Protein AF-A0A933ZYM9-F1 (afdb_monomer_lite)

Foldseek 3Di:
DDDDDDDDDDDDDDDDDDDDPPPPPPPDPDDDDPVRVVVVVVVVCCVVVHDVVVVVVVVVVVVVCCVPVPDVVVVVVVVVVVVVCCVPVNPVVVVVVVVVVVVVCCVVPNDVVVVVVVVVVVVVVVVVVVVVVVVVPPPPDPPDPDDDD

Secondary structure (DSSP, 8-state):
---------PPP--------S----SS-SS---HHHHHHHHHHHHHHHHHHHHHHHHHHHHHHHHHHHHHHHHHHHHHHHHHHHHHHHHHHHHHHHHHHHHHHHHHHHHHHHHHHHHHHHHHHHHHHHHHHHHHHHHS-----------

Sequence (149 aa):
MTRRGETADEPPLGGRGGGNMAEKDKTNKGSMTVAEAGRKGGETVRDERGREFYEEIGKKGGETVKAERGREFYEEIGRKGGETVKAERGASFYEEIGKKGGEAVKAERGAPFYEEIGKKGGQKVRELIEEGKRAARTPVAPKGEGEGE

Structure (mmCIF, N/CA/C/O backbone):
data_AF-A0A933ZYM9-F1
#
_entry.id   AF-A0A933ZYM9-F1
#
loop_
_atom_site.group_PDB
_atom_site.id
_atom_site.type_symbol
_atom_site.label_atom_id
_atom_site.label_alt_id
_atom_site.label_comp_id
_atom_site.label_asym_id
_atom_site.label_entity_id
_atom_site.label_seq_id
_atom_site.pdbx_PDB_ins_code
_atom_site.Cartn_x
_atom_site.Cartn_y
_atom_site.Cartn_z
_atom_site.occupancy
_atom_site.B_iso_or_equiv
_atom_site.auth_seq_id
_atom_site.auth_comp_id
_atom_site.auth_asym_id
_atom_site.auth_atom_id
_atom_site.pdbx_PDB_model_num
ATOM 1 N N . MET A 1 1 ? 15.908 69.845 41.742 1.00 39.25 1 MET A N 1
ATOM 2 C CA . MET A 1 1 ? 14.580 70.486 41.856 1.00 39.25 1 MET A CA 1
ATOM 3 C C . MET A 1 1 ? 13.500 69.444 41.633 1.00 39.25 1 MET A C 1
ATOM 5 O O . MET A 1 1 ? 13.705 68.496 40.893 1.00 39.25 1 MET A O 1
ATOM 9 N N . THR A 1 2 ? 12.418 69.607 42.374 1.00 43.91 2 THR A N 1
ATOM 10 C CA . THR A 1 2 ? 11.345 68.670 42.713 1.00 43.91 2 THR A CA 1
ATOM 11 C C . THR A 1 2 ? 10.379 68.322 41.573 1.00 43.91 2 THR A C 1
ATOM 13 O O . THR A 1 2 ? 10.057 69.168 40.745 1.00 43.91 2 THR A O 1
ATOM 16 N N . ARG A 1 3 ? 9.826 67.101 41.625 1.00 45.19 3 ARG A N 1
ATOM 17 C CA . ARG A 1 3 ? 8.402 66.757 41.396 1.00 45.19 3 ARG A CA 1
ATOM 18 C C . ARG A 1 3 ? 8.173 65.383 42.061 1.00 45.19 3 ARG A C 1
ATOM 20 O O . ARG A 1 3 ? 8.796 64.428 41.627 1.00 45.19 3 ARG A O 1
ATOM 27 N N . ARG A 1 4 ? 7.606 65.264 43.271 1.00 46.19 4 ARG A N 1
ATOM 28 C CA . ARG A 1 4 ? 6.271 65.625 43.816 1.00 46.19 4 ARG A CA 1
ATOM 29 C C . ARG A 1 4 ? 5.201 64.593 43.409 1.00 46.19 4 ARG A C 1
ATOM 31 O O . ARG A 1 4 ? 4.979 64.419 42.218 1.00 46.19 4 ARG A O 1
ATOM 38 N N . GLY A 1 5 ? 4.547 64.001 44.413 1.00 49.03 5 GLY A N 1
ATOM 39 C CA . GLY A 1 5 ? 3.307 63.214 44.321 1.00 49.03 5 GLY A CA 1
ATOM 40 C C . GLY A 1 5 ? 3.439 61.892 45.088 1.00 49.03 5 GLY A C 1
ATOM 41 O O . GLY A 1 5 ? 4.052 60.972 44.569 1.00 49.03 5 GLY A O 1
ATOM 42 N N . GLU A 1 6 ? 3.202 61.847 46.401 1.00 50.75 6 GLU A N 1
ATOM 43 C CA . GLU A 1 6 ? 1.895 61.774 47.096 1.00 50.75 6 GLU A CA 1
ATOM 44 C C . GLU A 1 6 ? 1.436 60.323 47.327 1.00 50.75 6 GLU A C 1
ATOM 46 O O . GLU A 1 6 ? 1.148 59.627 46.365 1.00 50.75 6 GLU A O 1
ATOM 51 N N . THR A 1 7 ? 1.397 59.965 48.625 1.00 49.03 7 THR A N 1
ATOM 52 C CA . THR A 1 7 ? 0.475 59.052 49.349 1.00 49.03 7 THR A CA 1
ATOM 53 C C . THR A 1 7 ? 0.376 57.582 48.870 1.00 49.03 7 THR A C 1
ATOM 55 O O . THR A 1 7 ? 0.450 57.278 47.696 1.00 49.03 7 THR A O 1
ATOM 58 N N . ALA A 1 8 ? 0.259 56.558 49.717 1.00 51.88 8 ALA A N 1
ATOM 59 C CA . ALA A 1 8 ? -0.385 56.465 51.015 1.00 51.88 8 ALA A CA 1
ATOM 60 C C . ALA A 1 8 ? 0.248 55.367 51.893 1.00 51.88 8 ALA A C 1
ATOM 62 O O . ALA A 1 8 ? 0.863 54.417 51.415 1.00 51.88 8 ALA A O 1
ATOM 63 N N . ASP A 1 9 ? 0.054 55.553 53.193 1.00 46.22 9 ASP A N 1
ATOM 64 C CA . ASP A 1 9 ? 0.286 54.625 54.292 1.00 46.22 9 ASP A CA 1
ATOM 65 C C . ASP A 1 9 ? -0.680 53.425 54.159 1.00 46.22 9 ASP A C 1
ATOM 67 O O . ASP A 1 9 ? -1.881 53.570 54.388 1.00 46.22 9 ASP A O 1
ATOM 71 N N . GLU A 1 10 ? -0.189 52.258 53.730 1.00 53.22 10 GLU A N 1
ATOM 72 C CA . GLU A 1 10 ? -0.935 50.992 53.800 1.00 53.22 10 GLU A CA 1
ATOM 73 C C . GLU A 1 10 ? -0.405 50.150 54.977 1.00 53.22 10 GLU A C 1
ATOM 75 O O . GLU A 1 10 ? 0.784 49.814 55.006 1.00 53.22 10 GLU A O 1
ATOM 80 N N . PRO A 1 11 ? -1.250 49.789 55.963 1.00 59.69 11 PRO A N 1
ATOM 81 C CA . PRO A 1 11 ? -0.829 48.974 57.097 1.00 59.69 11 PRO A CA 1
ATOM 82 C C . PRO A 1 11 ? -0.587 47.503 56.701 1.00 59.69 11 PRO A C 1
ATOM 84 O O . PRO A 1 11 ? -1.248 46.973 55.804 1.00 59.69 11 PRO A O 1
ATOM 87 N N . PRO A 1 12 ? 0.332 46.800 57.392 1.00 54.38 12 PRO A N 1
ATOM 88 C CA . PRO A 1 12 ? 0.762 45.458 57.020 1.00 54.38 12 PRO A CA 1
ATOM 89 C C . PRO A 1 12 ? -0.323 44.398 57.245 1.00 54.38 12 PRO A C 1
ATOM 91 O O . PRO A 1 12 ? -0.962 44.322 58.296 1.00 54.38 12 PRO A O 1
ATOM 94 N N . LEU A 1 13 ? -0.460 43.517 56.254 1.00 45.94 13 LEU A N 1
ATOM 95 C CA . LEU A 1 13 ? -1.307 42.330 56.291 1.00 45.94 13 LEU A CA 1
ATOM 96 C C . LEU A 1 13 ? -0.837 41.359 57.383 1.00 45.94 13 LEU A C 1
ATOM 98 O O . LEU A 1 13 ? 0.225 40.745 57.284 1.00 45.94 13 LEU A O 1
ATOM 102 N N . GLY A 1 14 ? -1.671 41.171 58.404 1.00 43.41 14 GLY A N 1
ATOM 103 C CA . GLY A 1 14 ? -1.516 40.118 59.401 1.00 43.41 14 GLY A CA 1
ATOM 104 C C . GLY A 1 14 ? -2.872 39.549 59.806 1.00 43.41 14 GLY A C 1
ATOM 105 O O . GLY A 1 14 ? -3.638 40.210 60.496 1.00 43.41 14 GLY A O 1
ATOM 106 N N . GLY A 1 15 ? -3.160 38.304 59.417 1.00 37.62 15 GLY A N 1
ATOM 107 C CA . GLY A 1 15 ? -4.393 37.619 59.811 1.00 37.62 15 GLY A CA 1
ATOM 108 C C . GLY A 1 15 ? -4.366 36.120 59.530 1.00 37.62 15 GLY A C 1
ATOM 109 O O . GLY A 1 15 ? -4.693 35.678 58.437 1.00 37.62 15 GLY A O 1
ATOM 110 N N . ARG A 1 16 ? -3.964 35.348 60.545 1.00 47.41 16 ARG A N 1
ATOM 111 C CA . ARG A 1 16 ? -3.993 33.879 60.620 1.00 47.41 16 ARG A CA 1
ATOM 112 C C . ARG A 1 16 ? -5.412 33.328 60.427 1.00 47.41 16 ARG A C 1
ATOM 114 O O . ARG A 1 16 ? -6.337 33.796 61.079 1.00 47.41 16 ARG A O 1
ATOM 121 N N . GLY A 1 17 ? -5.533 32.248 59.658 1.00 38.28 17 GLY A N 1
ATOM 122 C CA . GLY A 1 17 ? -6.730 31.409 59.592 1.00 38.28 17 GLY A CA 1
ATOM 123 C C . GLY A 1 17 ? -6.387 30.025 59.048 1.00 38.28 17 GLY A C 1
ATOM 124 O O . GLY A 1 17 ? -6.470 29.789 57.849 1.00 38.28 17 GLY A O 1
ATOM 125 N N . GLY A 1 18 ? -5.947 29.122 59.929 1.00 45.72 18 GLY A N 1
ATOM 126 C CA . GLY A 1 18 ? -5.838 27.699 59.618 1.00 45.72 18 GLY A CA 1
ATOM 127 C C . GLY A 1 18 ? -7.228 27.098 59.412 1.00 45.72 18 GLY A C 1
ATOM 128 O O . GLY A 1 18 ? -8.116 27.292 60.238 1.00 45.72 18 GLY A O 1
ATOM 129 N N . GLY A 1 19 ? -7.401 26.370 58.311 1.00 41.06 19 GLY A N 1
ATOM 130 C CA . GLY A 1 19 ? -8.647 25.700 57.951 1.00 41.06 19 GLY A CA 1
ATOM 131 C C . GLY A 1 19 ? -8.407 24.618 56.902 1.00 41.06 19 GLY A C 1
ATOM 132 O O . GLY A 1 19 ? -8.500 24.874 55.710 1.00 41.06 19 GLY A O 1
ATOM 133 N N . ASN A 1 20 ? -8.033 23.433 57.386 1.00 44.47 20 ASN A N 1
ATOM 134 C CA . ASN A 1 20 ? -8.234 22.098 56.815 1.00 44.47 20 ASN A CA 1
ATOM 135 C C . ASN A 1 20 ? -8.295 21.945 55.281 1.00 44.47 20 ASN A C 1
ATOM 137 O O . ASN A 1 20 ? -9.346 22.013 54.649 1.00 44.47 20 ASN A O 1
ATOM 141 N N . MET A 1 21 ? -7.154 21.538 54.723 1.00 45.47 21 MET A N 1
ATOM 142 C CA . MET A 1 21 ? -6.986 20.878 53.425 1.00 45.47 21 MET A CA 1
ATOM 143 C C . MET A 1 21 ? -7.530 19.432 53.482 1.00 45.47 21 MET A C 1
ATOM 145 O O . MET A 1 21 ? -6.804 18.469 53.266 1.00 45.47 21 MET A O 1
ATOM 149 N N . ALA A 1 22 ? -8.801 19.279 53.854 1.00 46.06 22 ALA A N 1
ATOM 150 C CA . ALA A 1 22 ? -9.443 17.987 54.078 1.00 46.06 22 ALA A CA 1
ATOM 151 C C . ALA A 1 22 ? -10.926 18.016 53.678 1.00 46.06 22 ALA A C 1
ATOM 153 O O . ALA A 1 22 ? -11.774 17.617 54.458 1.00 46.06 22 ALA A O 1
ATOM 154 N N . GLU A 1 23 ? -11.257 18.495 52.474 1.00 47.16 23 GLU A N 1
ATOM 155 C CA . GLU A 1 23 ? -12.517 18.106 51.821 1.00 47.16 23 GLU A CA 1
ATOM 156 C C . GLU A 1 23 ? -12.445 18.321 50.297 1.00 47.16 23 GLU A C 1
ATOM 158 O O . GLU A 1 23 ? -13.052 19.224 49.729 1.00 47.16 23 GLU A O 1
ATOM 163 N N . LYS A 1 24 ? -11.666 17.483 49.604 1.00 45.12 24 LYS A N 1
ATOM 164 C CA . LYS A 1 24 ? -11.767 17.293 48.143 1.00 45.12 24 LYS A CA 1
ATOM 165 C C . LYS A 1 24 ? -12.011 15.815 47.821 1.00 45.12 24 LYS A C 1
ATOM 167 O O . LYS A 1 24 ? -11.354 15.240 46.970 1.00 45.12 24 LYS A O 1
ATOM 172 N N . ASP A 1 25 ? -12.980 15.212 48.506 1.00 47.94 25 ASP A N 1
ATOM 173 C CA . ASP A 1 25 ? -13.341 13.794 48.340 1.00 47.94 25 ASP A CA 1
ATOM 174 C C . ASP A 1 25 ? -14.836 13.584 48.035 1.00 47.94 25 ASP A C 1
ATOM 176 O O . ASP A 1 25 ? -15.452 12.597 48.434 1.00 47.94 25 ASP A O 1
ATOM 180 N N . LYS A 1 26 ? -15.469 14.534 47.327 1.00 51.06 26 LYS A N 1
ATOM 181 C CA . LYS A 1 26 ? -16.911 14.456 47.014 1.00 51.06 26 LYS A CA 1
ATOM 182 C C . LYS A 1 26 ? -17.313 14.799 45.576 1.00 51.06 26 LYS A C 1
ATOM 184 O O . LYS A 1 26 ? -18.474 15.114 45.346 1.00 51.06 26 LYS A O 1
ATOM 189 N N . THR A 1 27 ? -16.425 14.665 44.585 1.00 48.12 27 THR A N 1
ATOM 190 C CA . THR A 1 27 ? -16.849 14.786 43.171 1.00 48.12 27 THR A CA 1
ATOM 191 C C . THR A 1 27 ? -15.906 14.091 42.191 1.00 48.12 27 THR A C 1
ATOM 193 O O . THR A 1 27 ? -15.334 14.710 41.305 1.00 48.12 27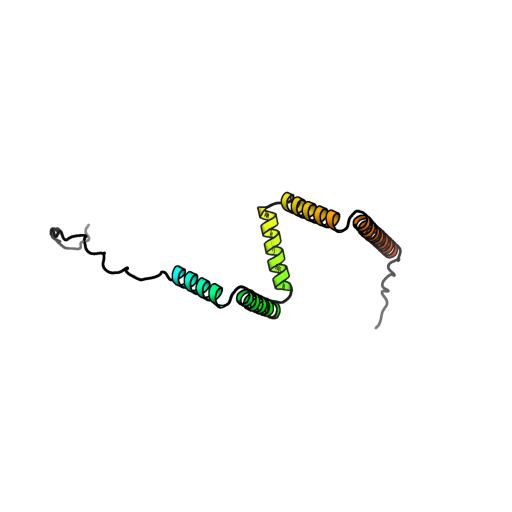 THR A O 1
ATOM 196 N N . ASN A 1 28 ? -15.729 12.774 42.317 1.00 51.91 28 ASN A N 1
ATOM 197 C CA . ASN A 1 28 ? -15.323 11.976 41.151 1.00 51.91 28 ASN A CA 1
ATOM 198 C C . ASN A 1 28 ? -15.775 10.511 41.211 1.00 51.91 28 ASN A C 1
ATOM 200 O O . ASN A 1 28 ? -15.097 9.591 40.765 1.00 51.91 28 ASN A O 1
ATOM 204 N N . LYS A 1 29 ? -16.964 10.285 41.772 1.00 48.88 29 LYS A N 1
ATOM 205 C CA . LYS A 1 29 ? -17.615 8.974 41.789 1.00 48.88 29 LYS A CA 1
ATOM 206 C C . LYS A 1 29 ? -18.531 8.875 40.566 1.00 48.88 29 LYS A C 1
ATOM 208 O O . LYS A 1 29 ? -19.732 9.084 40.676 1.00 48.88 29 LYS A O 1
ATOM 213 N N . GLY A 1 30 ? -17.943 8.636 39.391 1.00 56.19 30 GLY A N 1
ATOM 214 C CA . GLY A 1 30 ? -18.700 8.279 38.183 1.00 56.19 30 GLY A CA 1
ATOM 215 C C . GLY A 1 30 ? -18.469 9.115 36.922 1.00 56.19 30 GLY A C 1
ATOM 216 O O . GLY A 1 30 ? -19.168 8.874 35.941 1.00 56.19 30 GLY A O 1
ATOM 217 N N . SER A 1 31 ? -17.520 10.060 36.888 1.00 64.38 31 SER A N 1
ATOM 218 C CA . SER A 1 31 ? -17.219 10.755 35.628 1.00 64.38 31 SER A CA 1
ATOM 219 C C . SER A 1 31 ? -16.243 9.918 34.795 1.00 64.38 31 SER A C 1
ATOM 221 O O . SER A 1 31 ? -15.042 9.881 35.048 1.00 64.38 31 SER A O 1
ATOM 223 N N . MET A 1 32 ? -16.773 9.153 33.836 1.00 80.38 32 MET A N 1
ATOM 224 C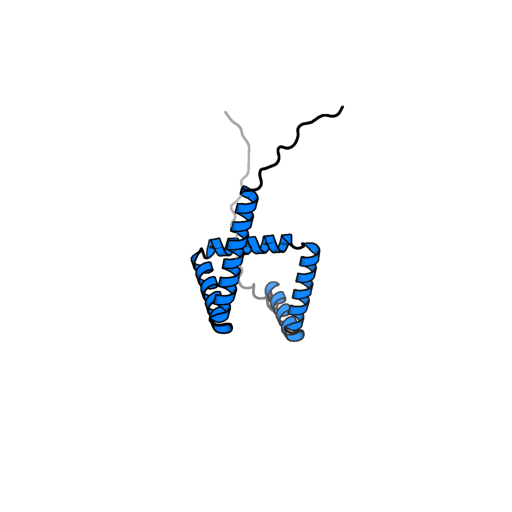 CA . MET A 1 32 ? -15.928 8.556 32.800 1.00 80.38 32 MET A CA 1
ATOM 225 C C . MET A 1 32 ? -15.299 9.681 31.976 1.00 80.38 32 MET A C 1
ATOM 227 O O . MET A 1 32 ? -15.958 10.681 31.677 1.00 80.38 32 MET A O 1
ATOM 231 N N . THR A 1 33 ? -14.038 9.525 31.583 1.00 86.25 33 THR A N 1
ATOM 232 C CA . THR A 1 33 ? -13.421 10.486 30.661 1.00 86.25 33 THR A CA 1
ATOM 233 C C . THR A 1 33 ? -14.055 10.376 29.271 1.00 86.25 33 THR A C 1
ATOM 235 O O . THR A 1 33 ? -14.569 9.324 28.891 1.00 86.25 33 THR A O 1
ATOM 238 N N . VAL A 1 34 ? -13.992 11.441 28.464 1.00 87.19 34 VAL A N 1
ATOM 239 C CA . VAL A 1 34 ? -14.495 11.422 27.073 1.00 87.19 34 VAL A CA 1
ATOM 240 C C . VAL A 1 34 ? -13.801 10.334 26.242 1.00 87.19 34 VAL A C 1
ATOM 242 O O . VAL A 1 34 ? -14.436 9.658 25.436 1.00 87.19 34 VAL A O 1
ATOM 245 N N . ALA A 1 35 ? -12.506 10.117 26.481 1.00 86.62 35 ALA A N 1
ATOM 246 C CA . ALA A 1 35 ? -11.743 9.060 25.829 1.00 86.62 35 ALA A CA 1
ATOM 247 C C . ALA A 1 35 ? -12.227 7.659 26.244 1.00 86.62 35 ALA A C 1
ATOM 249 O O . ALA A 1 35 ? -12.382 6.784 25.393 1.00 86.62 35 ALA A O 1
ATOM 250 N N . GLU A 1 36 ? -12.515 7.442 27.530 1.00 85.19 36 GLU A N 1
ATOM 251 C CA . GLU A 1 36 ? -13.061 6.168 28.011 1.00 85.19 36 GLU A CA 1
ATOM 252 C C . GLU A 1 36 ? -14.492 5.922 27.542 1.00 85.19 36 GLU A C 1
ATOM 254 O O . GLU A 1 36 ? -14.823 4.792 27.191 1.00 85.19 36 GLU A O 1
ATOM 259 N N . ALA A 1 37 ? -15.312 6.969 27.471 1.00 87.00 37 ALA A N 1
ATOM 260 C CA . ALA A 1 37 ? -16.642 6.919 26.882 1.00 87.00 37 ALA A CA 1
ATOM 261 C C . ALA A 1 37 ? -16.585 6.471 25.416 1.00 87.00 37 ALA A C 1
ATOM 263 O O . ALA A 1 37 ? -17.312 5.564 25.013 1.00 87.00 37 ALA A O 1
ATOM 264 N N . GLY A 1 38 ? -15.680 7.073 24.637 1.00 86.50 38 GLY A N 1
ATOM 265 C CA . GLY A 1 38 ? -15.461 6.730 23.234 1.00 86.50 38 GLY A CA 1
ATOM 266 C C . GLY A 1 38 ? -14.947 5.303 23.056 1.00 86.50 38 GLY A C 1
ATOM 267 O O . GLY A 1 38 ? -15.474 4.565 22.224 1.00 86.50 38 GLY A O 1
ATOM 268 N N . ARG A 1 39 ? -13.974 4.879 23.875 1.00 89.19 39 ARG A N 1
ATOM 269 C CA . ARG A 1 39 ? -13.458 3.502 23.853 1.00 89.19 39 ARG A CA 1
ATOM 270 C C . ARG A 1 39 ? -14.564 2.500 24.166 1.00 89.19 39 ARG A C 1
ATOM 272 O O . ARG A 1 39 ? -14.778 1.582 23.385 1.00 89.19 39 ARG A O 1
ATOM 279 N N . LYS A 1 40 ? -15.300 2.716 25.259 1.00 88.69 40 LYS A N 1
ATOM 280 C CA . LYS A 1 40 ? -16.379 1.824 25.692 1.00 88.69 40 LYS A CA 1
ATOM 281 C C . LYS A 1 40 ? -17.500 1.746 24.656 1.00 88.69 40 LYS A C 1
ATOM 283 O O . LYS A 1 40 ? -17.960 0.654 24.358 1.00 88.69 40 LYS A O 1
ATOM 288 N N . GLY A 1 41 ? -17.892 2.876 24.065 1.00 84.81 41 GLY A N 1
ATOM 289 C CA . GLY A 1 41 ? -18.867 2.899 22.973 1.00 84.81 41 GLY A CA 1
ATOM 290 C C . GLY A 1 41 ? -18.388 2.130 21.739 1.00 84.81 41 GLY A C 1
ATOM 291 O O . GLY A 1 41 ? -19.153 1.367 21.157 1.00 84.81 41 GLY A O 1
ATOM 292 N N . GLY A 1 42 ? -17.111 2.268 21.370 1.00 85.62 42 GLY A N 1
ATOM 293 C CA . GLY A 1 42 ? -16.511 1.495 20.283 1.00 85.62 42 GLY A CA 1
ATOM 294 C C . GLY A 1 42 ? -16.466 -0.010 20.565 1.00 85.62 42 GLY A C 1
ATOM 295 O O . GLY A 1 42 ? -16.750 -0.804 19.674 1.00 85.62 42 GLY A O 1
ATOM 296 N N . GLU A 1 43 ? -16.156 -0.407 21.801 1.00 84.38 43 GLU A N 1
ATOM 297 C CA . GLU A 1 43 ? -16.164 -1.813 22.223 1.00 84.38 43 GLU A CA 1
ATOM 298 C C . GLU A 1 43 ? -17.572 -2.411 22.188 1.00 84.38 43 GLU A C 1
ATOM 300 O O . GLU A 1 43 ? -17.749 -3.479 21.611 1.00 84.38 43 GLU A O 1
ATOM 305 N N . THR A 1 44 ? -18.586 -1.698 22.691 1.00 84.88 44 THR A N 1
ATOM 306 C CA . THR A 1 44 ? -19.986 -2.142 22.601 1.00 84.88 44 THR A CA 1
ATOM 307 C C . THR A 1 44 ? -20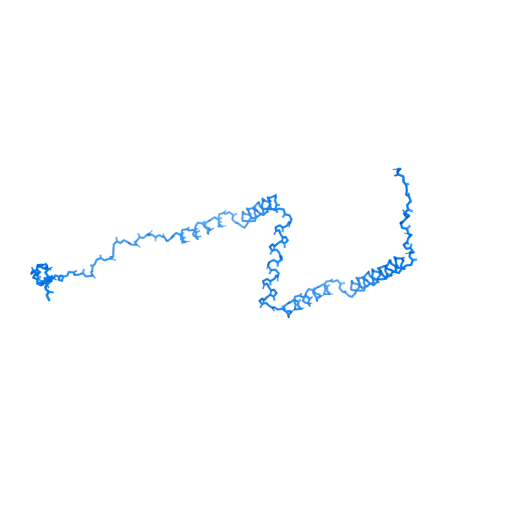.418 -2.344 21.148 1.00 84.88 44 THR A C 1
ATOM 309 O O . THR A 1 44 ? -20.963 -3.389 20.812 1.00 84.88 44 THR A O 1
ATOM 312 N N . VAL A 1 45 ? -20.119 -1.390 20.260 1.00 82.19 45 VAL A N 1
ATOM 313 C CA . VAL A 1 45 ? -20.476 -1.497 18.835 1.00 82.19 45 VAL A CA 1
ATOM 314 C C . VAL A 1 45 ? -19.750 -2.661 18.159 1.00 82.19 45 VAL A C 1
ATOM 316 O O . VAL A 1 45 ? -20.348 -3.363 17.346 1.00 82.19 45 VAL A O 1
ATOM 319 N N . ARG A 1 46 ? -18.481 -2.905 18.500 1.00 83.62 46 ARG A N 1
ATOM 320 C CA . ARG A 1 46 ? -17.731 -4.072 18.017 1.00 83.62 46 ARG A CA 1
ATOM 321 C C . ARG A 1 46 ? -18.354 -5.380 18.464 1.00 83.62 46 ARG A C 1
ATOM 323 O O . ARG A 1 46 ? -18.470 -6.285 17.642 1.00 83.62 46 ARG A O 1
ATOM 330 N N . ASP A 1 47 ? -18.743 -5.475 19.724 1.00 84.56 47 ASP A N 1
ATOM 331 C CA . ASP A 1 47 ? -19.288 -6.708 20.277 1.00 84.56 47 ASP A CA 1
ATOM 332 C C . ASP A 1 47 ? -20.718 -6.973 19.754 1.00 84.56 47 ASP A C 1
ATOM 334 O O . ASP A 1 47 ? -21.074 -8.122 19.511 1.00 84.56 47 ASP A O 1
ATOM 338 N N . GLU A 1 48 ? -21.510 -5.926 19.484 1.00 83.25 48 GLU A N 1
ATOM 339 C CA . GLU A 1 48 ? -22.866 -6.033 18.916 1.00 83.25 48 GLU A CA 1
ATOM 340 C C . GLU A 1 48 ? -22.895 -6.264 17.398 1.00 83.25 48 GLU A C 1
ATOM 342 O O . GLU A 1 48 ? -23.720 -7.026 16.896 1.00 83.25 48 GLU A O 1
ATOM 347 N N . ARG A 1 49 ? -22.048 -5.555 16.643 1.00 84.31 49 ARG A N 1
ATOM 348 C CA . ARG A 1 49 ? -22.112 -5.498 15.170 1.00 84.31 49 ARG A CA 1
ATOM 349 C C . ARG A 1 49 ? -21.033 -6.330 14.484 1.00 84.31 49 ARG A C 1
ATOM 351 O O . ARG A 1 49 ? -21.139 -6.602 13.290 1.00 84.31 49 ARG A O 1
ATOM 358 N N . GLY A 1 50 ? -20.007 -6.739 15.225 1.00 86.38 50 GLY A N 1
ATOM 359 C CA . GLY A 1 50 ? -18.950 -7.613 14.739 1.00 86.38 50 GLY A CA 1
ATOM 360 C C . GLY A 1 50 ? -18.045 -6.986 13.675 1.00 86.38 50 GLY A C 1
ATOM 361 O O . GLY A 1 50 ? -18.066 -5.787 13.393 1.00 86.38 50 GLY A O 1
ATOM 362 N N . ARG A 1 51 ? -17.203 -7.837 13.080 1.00 82.00 51 ARG A N 1
ATOM 363 C CA . ARG A 1 51 ? -16.190 -7.448 12.085 1.00 82.00 51 ARG A CA 1
ATOM 364 C C . ARG A 1 51 ? -16.807 -6.917 10.790 1.00 82.00 51 ARG A C 1
ATOM 366 O O . ARG A 1 51 ? -16.299 -5.952 10.226 1.00 82.00 51 ARG A O 1
ATOM 373 N N . GLU A 1 52 ? -17.902 -7.530 10.352 1.00 81.62 52 GLU A N 1
ATOM 374 C CA . GLU A 1 52 ? -18.565 -7.233 9.078 1.00 81.62 52 GLU A CA 1
ATOM 375 C C . GLU A 1 52 ? -19.042 -5.778 9.009 1.00 81.62 52 GLU A C 1
ATOM 377 O O . GLU A 1 52 ? -18.881 -5.122 7.984 1.00 81.62 52 GLU A O 1
ATOM 382 N N . PHE A 1 53 ? -19.518 -5.228 10.129 1.00 85.81 53 PHE A N 1
ATOM 383 C CA . PHE A 1 53 ? -19.918 -3.826 10.221 1.00 85.81 53 PHE A CA 1
ATOM 384 C C . PHE A 1 53 ? -18.759 -2.857 9.968 1.00 85.81 53 PHE A C 1
ATOM 386 O O . PHE A 1 53 ? -18.912 -1.904 9.206 1.00 85.81 53 PHE A O 1
ATOM 393 N N . TYR A 1 54 ? -17.586 -3.109 10.556 1.00 79.38 54 TYR A N 1
ATOM 394 C CA . TYR A 1 54 ? -16.405 -2.270 10.330 1.00 79.38 54 TYR A CA 1
ATOM 395 C C . TYR A 1 54 ? -15.862 -2.402 8.906 1.00 79.38 54 TYR A C 1
ATOM 397 O O . TYR A 1 54 ? -15.384 -1.424 8.330 1.00 79.38 54 TYR A O 1
ATOM 405 N N . GLU A 1 55 ? -15.957 -3.595 8.320 1.00 83.12 55 GLU A N 1
ATOM 406 C CA . GLU A 1 55 ? -15.601 -3.804 6.920 1.00 83.12 55 GLU A CA 1
ATOM 407 C C . GLU A 1 55 ? -16.541 -3.052 5.975 1.00 83.12 55 GLU A C 1
ATOM 409 O O . GLU A 1 55 ? -16.069 -2.428 5.028 1.00 83.12 55 GLU A O 1
ATOM 414 N N . GLU A 1 56 ? -17.850 -3.071 6.231 1.00 83.50 56 GLU A N 1
ATOM 415 C CA . GLU A 1 56 ? -18.843 -2.369 5.416 1.00 83.50 56 GLU A CA 1
ATOM 416 C C . GLU A 1 56 ? -18.657 -0.849 5.480 1.00 83.50 56 GLU A C 1
ATOM 418 O O . GLU A 1 56 ? -18.542 -0.199 4.439 1.00 83.50 56 GLU A O 1
ATOM 423 N N . ILE A 1 57 ? -18.551 -0.270 6.682 1.00 85.38 57 ILE A N 1
ATOM 424 C CA . ILE A 1 57 ? -18.345 1.180 6.827 1.00 85.38 57 ILE A CA 1
ATOM 425 C C . ILE A 1 57 ? -16.978 1.613 6.286 1.00 85.38 57 ILE A C 1
ATOM 427 O O . ILE A 1 57 ? -16.863 2.696 5.714 1.00 85.38 57 ILE A O 1
ATOM 431 N N . GLY A 1 58 ? -15.954 0.764 6.413 1.00 81.56 58 GLY A N 1
ATOM 432 C CA . GLY A 1 58 ? -14.632 1.006 5.846 1.00 81.56 58 GLY A CA 1
ATOM 433 C C . GLY A 1 58 ? -14.653 0.991 4.318 1.00 81.56 58 GLY A C 1
ATOM 434 O O . GLY A 1 58 ? -14.111 1.902 3.692 1.00 81.56 58 GLY A O 1
ATOM 435 N N . LYS A 1 59 ? -15.330 0.006 3.711 1.00 83.06 59 LYS A N 1
ATOM 436 C CA . LYS A 1 59 ? -15.544 -0.063 2.257 1.00 83.06 59 LYS A CA 1
ATOM 437 C C . LYS A 1 59 ? -16.304 1.161 1.767 1.00 83.06 59 LYS A C 1
ATOM 439 O O . LYS A 1 59 ? -15.809 1.852 0.886 1.00 83.06 59 LYS A O 1
ATOM 444 N N . LYS A 1 60 ? -17.434 1.489 2.397 1.00 84.31 60 LYS A N 1
ATOM 445 C CA . LYS A 1 60 ? -18.257 2.647 2.036 1.00 84.31 60 LYS A CA 1
ATOM 446 C C . LYS A 1 60 ? -17.483 3.961 2.153 1.00 84.31 60 LYS A C 1
ATOM 448 O O . LYS A 1 60 ? -17.533 4.781 1.246 1.00 84.31 60 LYS A O 1
ATOM 453 N N . GLY A 1 61 ? -16.728 4.153 3.236 1.00 77.69 61 GLY A N 1
ATOM 454 C CA . GLY A 1 61 ? -15.861 5.322 3.401 1.00 77.69 61 GLY A CA 1
ATOM 455 C C . GLY A 1 61 ? -14.776 5.399 2.325 1.00 77.69 61 GLY A C 1
ATOM 456 O O . GLY A 1 61 ? -14.558 6.460 1.743 1.00 77.69 61 GLY A O 1
ATOM 457 N N . GLY A 1 62 ? -14.138 4.271 2.008 1.00 78.69 62 GLY A N 1
ATOM 458 C CA . GLY A 1 62 ? -13.140 4.186 0.943 1.00 78.69 62 GLY A CA 1
ATOM 459 C C . GLY A 1 62 ? -13.710 4.468 -0.449 1.00 78.69 62 GLY A C 1
ATOM 460 O O . GLY A 1 62 ? -13.080 5.175 -1.230 1.00 78.69 62 GLY A O 1
ATOM 461 N N . GLU A 1 63 ? -14.904 3.962 -0.758 1.00 78.44 63 GLU A N 1
ATOM 462 C CA . GLU A 1 63 ? -15.590 4.219 -2.027 1.00 78.44 63 GLU A CA 1
ATOM 463 C C . GLU A 1 63 ? -15.982 5.688 -2.182 1.00 78.44 63 GLU A C 1
ATOM 465 O O . GLU A 1 63 ? -15.749 6.259 -3.247 1.00 78.44 63 GLU A O 1
ATOM 470 N N . THR A 1 64 ? -16.485 6.326 -1.121 1.00 79.06 64 THR A N 1
ATOM 471 C CA . THR A 1 64 ? -16.778 7.766 -1.120 1.00 79.06 64 THR A CA 1
ATOM 472 C C . THR A 1 64 ? -15.518 8.582 -1.387 1.00 79.06 64 THR A C 1
ATOM 474 O O . THR A 1 64 ? -15.494 9.391 -2.311 1.00 79.06 64 THR A O 1
ATOM 477 N N . VAL A 1 65 ? -14.429 8.313 -0.658 1.00 75.06 65 VAL A N 1
ATOM 478 C CA . VAL A 1 65 ? -13.154 9.023 -0.855 1.00 75.06 65 VAL A CA 1
ATOM 479 C C . VAL A 1 65 ? -12.623 8.812 -2.272 1.00 75.06 65 VAL A C 1
ATOM 481 O O . VAL A 1 65 ? -12.143 9.753 -2.898 1.00 75.06 65 VAL A O 1
ATOM 484 N N . LYS A 1 66 ? -12.749 7.602 -2.822 1.00 73.88 66 LYS A N 1
ATOM 485 C CA . LYS A 1 66 ? -12.364 7.304 -4.204 1.00 73.88 66 LYS A CA 1
ATOM 486 C C . LYS A 1 66 ? -13.203 8.051 -5.233 1.00 73.88 66 LYS A C 1
ATOM 488 O O . LYS A 1 66 ? -12.639 8.513 -6.224 1.00 73.88 66 LYS A O 1
ATOM 493 N N . ALA A 1 67 ? -14.505 8.181 -5.002 1.00 73.12 67 ALA A N 1
ATOM 494 C CA . ALA A 1 67 ? -15.395 8.941 -5.868 1.00 73.12 67 ALA A CA 1
ATOM 495 C C . ALA A 1 67 ? -15.100 10.451 -5.820 1.00 73.12 67 ALA A C 1
ATOM 497 O O . ALA A 1 67 ? -15.106 11.100 -6.860 1.00 73.12 67 ALA A O 1
ATOM 498 N N . GLU A 1 68 ? -14.797 11.001 -4.641 1.00 73.56 68 GLU A N 1
ATOM 499 C CA . GLU A 1 68 ? -14.559 12.440 -4.454 1.00 73.56 68 GLU A CA 1
ATOM 500 C C . GLU A 1 68 ? -13.156 12.892 -4.871 1.00 73.56 68 GLU A C 1
ATOM 502 O O . GLU A 1 68 ? -12.986 13.962 -5.450 1.00 73.56 68 GLU A O 1
ATOM 507 N N . ARG A 1 69 ? -12.130 12.105 -4.537 1.00 76.88 69 ARG A N 1
ATOM 508 C CA . ARG A 1 69 ? -10.720 12.500 -4.676 1.00 76.88 69 ARG A CA 1
ATOM 509 C C . ARG A 1 69 ? -10.027 11.898 -5.900 1.00 76.88 69 ARG A C 1
ATOM 511 O O . ARG A 1 69 ? -8.960 12.370 -6.287 1.00 76.88 69 ARG A O 1
ATOM 518 N N . GLY A 1 70 ? -10.615 10.870 -6.511 1.00 78.50 70 GLY A N 1
ATOM 519 C CA . GLY A 1 70 ? -10.104 10.258 -7.736 1.00 78.50 70 GLY A CA 1
ATOM 520 C C . GLY A 1 70 ? -8.738 9.571 -7.591 1.00 78.50 70 GLY A C 1
ATOM 521 O O . GLY A 1 70 ? -8.249 9.298 -6.494 1.00 78.50 70 GLY A O 1
ATOM 522 N N . ARG A 1 71 ? -8.123 9.242 -8.734 1.00 71.81 71 ARG A N 1
ATOM 523 C CA . ARG A 1 71 ? -6.871 8.463 -8.818 1.00 71.81 71 ARG A CA 1
ATOM 524 C C . ARG A 1 71 ? -5.658 9.225 -8.277 1.00 71.81 71 ARG A C 1
ATOM 526 O O . ARG A 1 71 ? -4.818 8.624 -7.612 1.00 71.81 71 ARG A O 1
ATOM 533 N N . GLU A 1 72 ? -5.598 10.531 -8.518 1.00 72.38 72 GLU A N 1
ATOM 534 C CA . GLU A 1 72 ? -4.457 11.381 -8.153 1.00 72.38 72 GLU A CA 1
ATOM 535 C C . GLU A 1 72 ? -4.218 11.415 -6.640 1.00 72.38 72 GLU A C 1
ATOM 537 O O . GLU A 1 72 ? -3.079 11.353 -6.188 1.00 72.38 72 GLU A O 1
ATOM 542 N N . PHE A 1 73 ? -5.286 11.392 -5.841 1.00 76.56 73 PHE A N 1
ATOM 543 C CA . PHE A 1 73 ? -5.182 11.331 -4.385 1.00 76.56 73 PHE A CA 1
ATOM 544 C C . PHE A 1 73 ? -4.544 10.035 -3.884 1.00 76.56 73 PHE A C 1
ATOM 546 O O . PHE A 1 73 ? -3.694 10.073 -2.997 1.00 76.56 73 PHE A O 1
ATOM 553 N N . TYR A 1 74 ? -4.904 8.887 -4.465 1.00 71.50 74 TYR A N 1
ATOM 554 C CA . TYR A 1 74 ? -4.288 7.609 -4.095 1.00 71.50 74 TYR A CA 1
ATOM 555 C C . TYR A 1 74 ? -2.826 7.522 -4.544 1.00 71.50 74 TYR A C 1
ATOM 557 O O . TYR A 1 74 ? -1.997 6.942 -3.842 1.00 71.50 74 TYR A O 1
ATOM 565 N N . GLU A 1 75 ? -2.494 8.124 -5.686 1.00 76.06 75 GLU A N 1
ATOM 566 C CA . GLU A 1 75 ? -1.109 8.245 -6.139 1.00 76.06 75 GLU A CA 1
ATOM 567 C C . GLU A 1 75 ? -0.282 9.140 -5.208 1.00 76.06 75 GLU A C 1
ATOM 569 O O . GLU A 1 75 ? 0.852 8.792 -4.881 1.00 76.06 75 GLU A O 1
ATOM 574 N N . GLU A 1 76 ? -0.840 10.258 -4.742 1.00 75.06 76 GLU A N 1
ATOM 575 C CA . GLU A 1 76 ? -0.172 11.177 -3.819 1.00 75.06 76 GLU A CA 1
ATOM 576 C C . GLU A 1 76 ? 0.066 10.536 -2.447 1.00 75.06 76 GLU A C 1
ATOM 578 O O . GLU A 1 76 ? 1.199 10.530 -1.964 1.00 75.06 76 GLU A O 1
ATOM 583 N N . ILE A 1 77 ? -0.961 9.937 -1.831 1.00 80.62 77 ILE A N 1
ATOM 584 C CA . ILE A 1 77 ? -0.803 9.274 -0.525 1.00 80.62 77 ILE A CA 1
ATOM 585 C C . ILE A 1 77 ? 0.107 8.045 -0.627 1.00 80.62 77 ILE A C 1
ATOM 587 O O . ILE A 1 77 ? 0.886 7.786 0.289 1.00 80.62 77 ILE A O 1
ATOM 591 N N . GLY A 1 78 ? 0.056 7.315 -1.746 1.00 75.50 78 GLY A N 1
ATOM 592 C CA . GLY A 1 78 ? 0.941 6.185 -2.009 1.00 75.50 78 GLY A CA 1
ATOM 593 C C . GLY A 1 78 ? 2.394 6.628 -2.156 1.00 75.50 78 GLY A C 1
ATOM 594 O O . GLY A 1 78 ? 3.283 6.039 -1.542 1.00 75.50 78 GLY A O 1
ATOM 595 N N . ARG A 1 79 ? 2.637 7.711 -2.906 1.00 78.00 79 ARG A N 1
ATOM 596 C CA . ARG A 1 79 ? 3.963 8.324 -3.048 1.00 78.00 79 ARG A CA 1
ATOM 59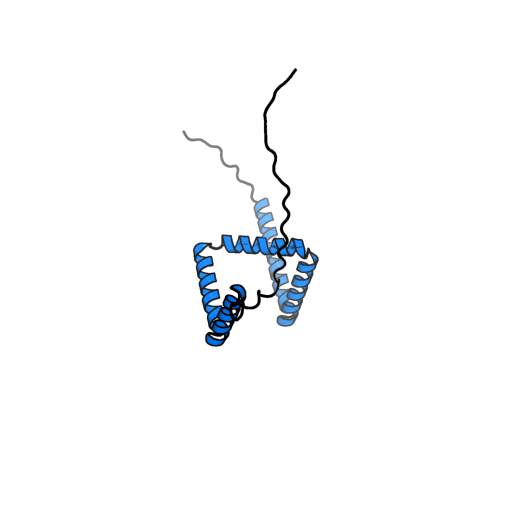7 C C . ARG A 1 79 ? 4.485 8.803 -1.703 1.00 78.00 79 ARG A C 1
ATOM 599 O O . ARG A 1 79 ? 5.578 8.409 -1.318 1.00 78.00 79 ARG A O 1
ATOM 606 N N . LYS A 1 80 ? 3.682 9.563 -0.957 1.00 77.50 80 LYS A N 1
ATOM 607 C CA . LYS A 1 80 ? 4.047 10.085 0.361 1.00 77.50 80 LYS A CA 1
ATOM 608 C C . LYS A 1 80 ? 4.373 8.960 1.343 1.00 77.50 80 LYS A C 1
ATOM 610 O O . LYS A 1 80 ? 5.407 9.012 1.997 1.00 77.50 80 LYS A O 1
ATOM 615 N N . GLY A 1 81 ? 3.546 7.914 1.397 1.00 73.25 81 GLY A N 1
ATOM 616 C CA . GLY A 1 81 ? 3.810 6.734 2.224 1.00 73.25 81 GLY A CA 1
ATOM 617 C C . GLY A 1 81 ? 5.096 6.009 1.819 1.00 73.25 81 GLY A C 1
ATOM 618 O O . GLY A 1 81 ? 5.917 5.683 2.675 1.00 73.25 81 GLY A O 1
ATOM 619 N N . GLY A 1 82 ? 5.317 5.812 0.517 1.00 73.69 82 GLY A N 1
ATOM 620 C CA . GLY A 1 82 ? 6.540 5.201 -0.006 1.00 73.69 82 GLY A CA 1
ATOM 621 C C . GLY A 1 82 ? 7.798 6.024 0.282 1.00 73.69 82 GLY A C 1
ATOM 622 O O . GLY A 1 82 ? 8.827 5.462 0.661 1.00 73.69 82 GLY A O 1
ATOM 623 N N . GLU A 1 83 ? 7.719 7.350 0.160 1.00 72.50 83 GLU A N 1
ATOM 624 C CA . GLU A 1 83 ? 8.809 8.274 0.483 1.00 72.50 83 GLU A CA 1
ATOM 625 C C . GLU A 1 83 ? 9.135 8.276 1.976 1.00 72.50 83 GLU A C 1
ATOM 627 O O . GLU A 1 83 ? 10.311 8.202 2.327 1.00 72.50 83 GLU A O 1
ATOM 632 N N . THR A 1 84 ? 8.128 8.271 2.856 1.00 72.44 84 THR A N 1
ATOM 633 C CA . THR A 1 84 ? 8.341 8.145 4.307 1.00 72.44 84 THR A CA 1
ATOM 634 C C . THR A 1 84 ? 9.032 6.829 4.648 1.00 72.44 84 THR A C 1
ATOM 636 O O . THR A 1 84 ? 10.076 6.834 5.294 1.00 72.44 84 THR A O 1
ATOM 639 N N . VAL A 1 85 ? 8.531 5.705 4.129 1.00 71.62 85 VAL A N 1
ATOM 640 C CA . VAL A 1 85 ? 9.141 4.388 4.362 1.00 71.62 85 VAL A CA 1
ATOM 641 C C . VAL A 1 85 ? 10.570 4.339 3.821 1.00 71.62 85 VAL A C 1
ATOM 643 O O . VAL A 1 85 ? 11.457 3.794 4.470 1.00 71.62 85 VAL A O 1
ATOM 646 N N . LYS A 1 86 ? 10.834 4.941 2.658 1.00 70.50 86 LYS A N 1
ATOM 647 C CA . LYS A 1 86 ? 12.184 5.026 2.085 1.00 70.50 86 LYS A CA 1
ATOM 648 C C . LYS A 1 86 ? 13.125 5.881 2.927 1.00 70.50 86 LYS A C 1
ATOM 650 O O . LYS A 1 86 ? 14.285 5.503 3.074 1.00 70.50 86 LYS A O 1
ATOM 655 N N . ALA A 1 87 ? 12.641 6.991 3.476 1.00 70.00 87 ALA A N 1
ATOM 656 C CA . ALA A 1 87 ? 13.417 7.854 4.356 1.00 70.00 87 ALA A CA 1
ATOM 657 C C . ALA A 1 87 ? 13.737 7.176 5.700 1.00 70.00 87 ALA A C 1
ATOM 659 O O . ALA A 1 87 ? 14.862 7.282 6.176 1.00 70.00 87 ALA A O 1
ATOM 660 N N . GLU A 1 88 ? 12.783 6.448 6.289 1.00 71.00 88 GLU A N 1
ATOM 661 C CA . GLU A 1 88 ? 12.957 5.795 7.595 1.00 71.00 88 GLU A CA 1
ATOM 662 C C . GLU A 1 88 ? 13.730 4.474 7.524 1.00 71.00 88 GLU A C 1
ATOM 664 O O . GLU A 1 88 ? 14.541 4.173 8.398 1.00 71.00 88 GLU A O 1
ATOM 669 N N . ARG A 1 89 ? 13.452 3.648 6.510 1.00 73.75 89 ARG A N 1
ATOM 670 C CA . ARG A 1 89 ? 13.951 2.266 6.425 1.00 73.75 89 ARG A CA 1
ATOM 671 C C . ARG A 1 89 ? 15.106 2.087 5.438 1.00 73.75 89 ARG A C 1
ATOM 673 O O . ARG A 1 89 ? 15.795 1.069 5.488 1.00 73.75 89 ARG A O 1
ATOM 680 N N . GLY A 1 90 ? 15.329 3.058 4.552 1.00 73.31 90 GLY A N 1
ATOM 681 C CA . GLY A 1 90 ? 16.426 3.044 3.586 1.00 73.31 90 GLY A CA 1
ATOM 682 C C . GLY A 1 90 ? 16.313 1.956 2.509 1.00 73.31 90 GLY A C 1
ATOM 683 O O . GLY A 1 90 ? 15.301 1.268 2.365 1.00 73.31 90 GLY A O 1
ATOM 684 N N . ALA A 1 91 ? 17.375 1.811 1.711 1.00 68.62 91 ALA A N 1
ATOM 685 C CA . ALA A 1 91 ? 17.416 0.897 0.564 1.00 68.62 91 ALA A CA 1
ATOM 686 C C . ALA A 1 91 ? 17.359 -0.590 0.963 1.00 68.62 91 ALA A C 1
ATOM 688 O O . ALA A 1 91 ? 16.728 -1.388 0.271 1.00 68.62 91 ALA A O 1
ATOM 689 N N . SER A 1 92 ? 17.948 -0.947 2.107 1.00 69.44 92 SER A N 1
ATOM 690 C CA . SER A 1 92 ? 18.015 -2.326 2.607 1.00 69.44 92 SER A CA 1
ATOM 691 C C . SER A 1 92 ? 16.636 -2.936 2.872 1.00 69.44 92 SER A C 1
ATOM 693 O O . SER A 1 92 ? 16.436 -4.129 2.671 1.00 69.44 92 SER A O 1
ATOM 695 N N . PHE A 1 93 ? 15.650 -2.120 3.249 1.00 74.31 93 PHE A N 1
ATOM 696 C CA . PHE A 1 93 ? 14.276 -2.581 3.442 1.00 74.31 93 PHE A CA 1
ATOM 697 C C . PHE A 1 93 ? 13.593 -2.984 2.135 1.00 74.31 93 PHE A C 1
ATOM 699 O O . PHE A 1 93 ? 12.917 -4.008 2.087 1.00 74.31 93 PHE A O 1
ATOM 706 N N . TYR A 1 94 ? 13.800 -2.217 1.062 1.00 69.25 94 TYR A N 1
ATOM 707 C CA . TYR A 1 94 ? 13.250 -2.553 -0.252 1.00 69.25 94 TYR A CA 1
ATOM 708 C C . TYR A 1 94 ? 13.917 -3.797 -0.855 1.00 69.25 94 TYR A C 1
ATOM 710 O O . TYR A 1 94 ? 13.256 -4.592 -1.523 1.00 69.25 94 TYR A O 1
ATOM 718 N N . GLU A 1 95 ? 15.206 -3.998 -0.578 1.00 73.75 95 GLU A N 1
ATOM 719 C CA . GLU A 1 95 ? 15.927 -5.217 -0.943 1.00 73.75 95 GLU A CA 1
ATOM 720 C C . GLU A 1 95 ? 15.372 -6.444 -0.204 1.00 73.75 95 GLU A C 1
ATOM 722 O O . GLU A 1 95 ? 15.097 -7.469 -0.829 1.00 73.75 95 GLU A O 1
ATOM 727 N N . GLU A 1 96 ? 15.123 -6.331 1.104 1.00 75.12 96 GLU A N 1
ATOM 728 C CA . GLU A 1 96 ? 14.585 -7.423 1.919 1.00 75.12 96 GLU A CA 1
ATOM 729 C C . GLU A 1 96 ? 13.162 -7.818 1.497 1.00 75.12 96 GLU A C 1
ATOM 731 O O . GLU A 1 96 ? 12.892 -9.001 1.267 1.00 75.12 96 GLU A O 1
ATOM 736 N N . ILE A 1 97 ? 12.251 -6.850 1.326 1.00 81.19 97 ILE A N 1
ATOM 737 C CA . ILE A 1 97 ? 10.882 -7.143 0.865 1.00 81.19 97 ILE A CA 1
ATOM 738 C C . ILE A 1 97 ? 10.876 -7.673 -0.573 1.00 81.19 97 ILE A C 1
ATOM 740 O O . ILE A 1 97 ? 10.085 -8.561 -0.891 1.00 81.19 97 ILE A O 1
ATOM 744 N N . GLY A 1 98 ? 11.775 -7.181 -1.431 1.00 75.25 98 GLY A N 1
ATOM 745 C CA . GLY A 1 98 ? 11.935 -7.667 -2.798 1.00 75.25 98 GLY A CA 1
ATOM 746 C C . GLY A 1 98 ? 12.427 -9.111 -2.829 1.00 75.25 98 GLY A C 1
ATOM 747 O O . GLY A 1 98 ? 11.854 -9.945 -3.532 1.00 75.25 98 GLY A O 1
ATOM 748 N N . LYS A 1 99 ? 13.431 -9.438 -2.008 1.00 76.69 99 LYS A N 1
ATOM 749 C CA . LYS A 1 99 ? 13.942 -10.802 -1.847 1.00 76.69 99 LYS A CA 1
ATOM 750 C C . LYS A 1 99 ? 12.861 -11.732 -1.306 1.00 76.69 99 LYS A C 1
ATOM 752 O O . LYS A 1 99 ? 12.629 -12.782 -1.894 1.00 76.69 99 LYS A O 1
ATOM 757 N N . LYS A 1 100 ? 12.146 -11.325 -0.255 1.00 78.81 100 LYS A N 1
ATOM 758 C CA . LYS A 1 100 ? 11.064 -12.115 0.347 1.00 78.81 100 LYS A CA 1
ATOM 759 C C . LYS A 1 100 ? 9.909 -12.354 -0.628 1.00 78.81 100 LYS A C 1
ATOM 761 O O . LYS A 1 100 ? 9.395 -13.466 -0.708 1.00 78.81 100 LYS A O 1
ATOM 766 N N . GLY A 1 101 ? 9.526 -11.336 -1.400 1.00 75.75 101 GLY A N 1
ATOM 767 C CA . GLY A 1 101 ? 8.524 -11.464 -2.459 1.00 75.75 101 GLY A CA 1
ATOM 768 C C . GLY A 1 101 ? 8.980 -12.405 -3.576 1.00 75.75 101 GLY A C 1
ATOM 769 O O . GLY A 1 101 ? 8.226 -13.280 -3.991 1.00 75.75 101 GLY A O 1
ATOM 770 N N . GLY A 1 102 ? 10.234 -12.284 -4.017 1.00 75.25 102 GLY A N 1
ATOM 771 C CA . GLY A 1 102 ? 10.822 -13.183 -5.009 1.00 75.25 102 GLY A CA 1
ATOM 772 C C . GLY A 1 102 ? 10.912 -14.631 -4.523 1.00 75.25 102 GLY A C 1
ATOM 773 O O . GLY A 1 102 ? 10.559 -15.549 -5.254 1.00 75.25 102 GLY A O 1
ATOM 774 N N . GLU A 1 103 ? 11.326 -14.857 -3.279 1.00 76.62 103 GLU A N 1
ATOM 775 C CA . GLU A 1 103 ? 11.376 -16.195 -2.684 1.00 76.62 103 GLU A CA 1
ATOM 776 C C . GLU A 1 103 ? 9.980 -16.814 -2.547 1.00 76.62 103 GLU A C 1
ATOM 778 O O . GLU A 1 103 ? 9.816 -17.987 -2.876 1.00 76.62 103 GLU A O 1
ATOM 783 N N . ALA A 1 104 ? 8.965 -16.031 -2.164 1.00 76.50 104 ALA A N 1
ATOM 784 C CA . ALA A 1 104 ? 7.578 -16.493 -2.112 1.00 76.50 104 ALA A CA 1
ATOM 785 C C . ALA A 1 104 ? 7.060 -16.908 -3.500 1.00 76.50 104 ALA A C 1
ATOM 787 O O . ALA A 1 104 ? 6.530 -18.005 -3.666 1.00 76.50 104 ALA A O 1
ATOM 788 N N . VAL A 1 105 ? 7.283 -16.076 -4.521 1.00 75.06 105 VAL A N 1
ATOM 789 C CA . VAL A 1 105 ? 6.874 -16.378 -5.902 1.00 75.06 105 VAL A CA 1
ATOM 790 C C . VAL A 1 105 ? 7.631 -17.586 -6.458 1.00 75.06 105 VAL A C 1
ATOM 792 O O . VAL A 1 105 ? 7.048 -18.426 -7.143 1.00 75.06 105 VAL A O 1
ATOM 795 N N . LYS A 1 106 ? 8.922 -17.719 -6.138 1.00 75.06 106 LYS A N 1
ATOM 796 C CA . LYS A 1 106 ? 9.739 -18.880 -6.511 1.00 75.06 106 LYS A CA 1
ATOM 797 C C . LYS A 1 106 ? 9.262 -20.161 -5.834 1.00 75.06 106 LYS A C 1
ATOM 799 O O . LYS A 1 106 ? 9.265 -21.203 -6.485 1.00 75.06 106 LYS A O 1
ATOM 804 N N . ALA A 1 107 ? 8.851 -20.092 -4.570 1.00 74.62 107 ALA A N 1
ATOM 805 C CA . ALA A 1 107 ? 8.291 -21.228 -3.847 1.00 74.62 107 ALA A CA 1
ATOM 806 C C . ALA A 1 107 ? 6.930 -21.661 -4.419 1.00 74.62 107 ALA A C 1
ATOM 808 O O . ALA A 1 107 ? 6.678 -22.856 -4.535 1.00 74.62 107 ALA A O 1
ATOM 809 N N . GLU A 1 108 ? 6.081 -20.710 -4.819 1.00 76.62 108 GLU A N 1
ATOM 810 C CA . GLU A 1 108 ? 4.747 -20.990 -5.366 1.00 76.62 108 GLU A CA 1
ATOM 811 C C . GLU A 1 108 ? 4.789 -21.495 -6.817 1.00 76.62 108 GLU A C 1
ATOM 813 O O . GLU A 1 108 ? 4.099 -22.450 -7.165 1.00 76.62 108 GLU A O 1
ATOM 818 N N . ARG A 1 109 ? 5.583 -20.851 -7.683 1.00 77.00 109 ARG A N 1
ATOM 819 C CA . ARG A 1 109 ? 5.529 -21.071 -9.141 1.00 77.00 109 ARG A CA 1
ATOM 820 C C . ARG A 1 109 ? 6.738 -21.795 -9.729 1.00 77.00 109 ARG A C 1
ATOM 822 O O . ARG A 1 109 ? 6.691 -22.234 -10.878 1.00 77.00 109 ARG A O 1
ATOM 829 N N . GLY A 1 110 ? 7.812 -21.942 -8.954 1.00 73.75 110 GLY A N 1
ATOM 830 C CA . GLY A 1 110 ? 8.998 -22.702 -9.338 1.00 73.75 110 GLY A CA 1
ATOM 831 C C . GLY A 1 110 ? 9.835 -22.087 -10.469 1.00 73.75 110 GLY A C 1
ATOM 832 O O . GLY A 1 110 ? 9.616 -20.968 -10.934 1.00 73.75 110 GLY A O 1
ATOM 833 N N . ALA A 1 111 ? 10.831 -22.852 -10.925 1.00 69.19 111 ALA A N 1
ATOM 834 C CA . ALA A 1 111 ? 11.757 -22.476 -11.996 1.00 69.19 111 ALA A CA 1
ATOM 835 C C . ALA A 1 111 ? 11.117 -22.100 -13.358 1.00 69.19 111 ALA A C 1
ATOM 837 O O . ALA A 1 111 ? 11.591 -21.127 -13.953 1.00 69.19 111 ALA A O 1
ATOM 838 N N . PRO A 1 112 ? 10.058 -22.775 -13.866 1.00 74.56 112 PRO A N 1
ATOM 839 C CA . PRO A 1 112 ? 9.521 -22.461 -15.196 1.00 74.56 112 PRO A CA 1
ATOM 840 C C . PRO A 1 112 ? 8.917 -21.051 -15.280 1.00 74.56 112 PRO A C 1
ATOM 842 O O . PRO A 1 112 ? 8.994 -20.406 -16.324 1.00 74.56 112 PRO A O 1
ATOM 845 N N . PHE A 1 113 ? 8.396 -20.523 -14.169 1.00 76.31 113 PHE A N 1
ATOM 846 C CA . PHE A 1 113 ? 7.873 -19.159 -14.102 1.00 76.31 113 PHE A CA 1
ATOM 847 C C . PHE A 1 113 ? 8.961 -18.101 -14.334 1.00 76.31 113 PHE A C 1
ATOM 849 O O . PHE A 1 113 ? 8.746 -17.146 -15.081 1.00 76.31 113 PHE A O 1
ATOM 856 N N . TYR A 1 114 ? 10.147 -18.290 -13.749 1.00 69.25 114 TYR A N 1
ATOM 857 C CA . TYR A 1 114 ? 11.274 -17.368 -13.918 1.00 69.25 114 TYR A CA 1
ATOM 858 C C . TYR A 1 114 ? 11.865 -17.413 -15.333 1.00 69.25 114 TYR A C 1
ATOM 860 O O . TYR A 1 114 ? 12.278 -16.385 -15.872 1.00 69.25 114 TYR A O 1
ATOM 868 N N . GLU A 1 115 ? 11.861 -18.588 -15.961 1.00 75.56 115 GLU A N 1
ATOM 869 C CA . GLU A 1 115 ? 12.283 -18.747 -17.351 1.00 75.56 115 GLU A CA 1
ATOM 870 C C . GLU A 1 115 ? 11.320 -18.039 -18.318 1.00 75.56 115 GLU A C 1
ATOM 872 O O . GLU A 1 115 ? 11.755 -17.358 -19.248 1.00 75.56 115 GLU A O 1
ATOM 877 N N . GLU A 1 116 ? 10.011 -18.135 -18.077 1.00 76.75 116 GLU A N 1
ATOM 878 C CA . GLU A 1 116 ? 8.992 -17.481 -18.898 1.00 76.75 116 GLU A CA 1
ATOM 879 C C . GLU A 1 116 ? 9.055 -15.950 -18.795 1.00 76.75 116 GLU A C 1
ATOM 881 O O . GLU A 1 116 ? 9.095 -15.263 -19.821 1.00 76.75 116 GLU A O 1
ATOM 886 N N . ILE A 1 117 ? 9.117 -15.395 -17.578 1.00 83.12 117 ILE A N 1
ATOM 887 C CA . ILE A 1 117 ? 9.240 -13.938 -17.394 1.00 83.12 117 ILE A CA 1
ATOM 888 C C . ILE A 1 117 ? 10.581 -13.416 -17.925 1.00 83.12 117 ILE A C 1
ATOM 890 O O . ILE A 1 117 ? 10.620 -12.336 -18.511 1.00 83.12 117 ILE A O 1
ATOM 894 N N . GLY A 1 118 ? 11.664 -14.192 -17.806 1.00 77.06 118 GLY A N 1
ATOM 895 C CA . GLY A 1 118 ? 12.969 -13.850 -18.372 1.00 77.06 118 GLY A CA 1
ATOM 896 C C . GLY A 1 118 ? 12.948 -13.818 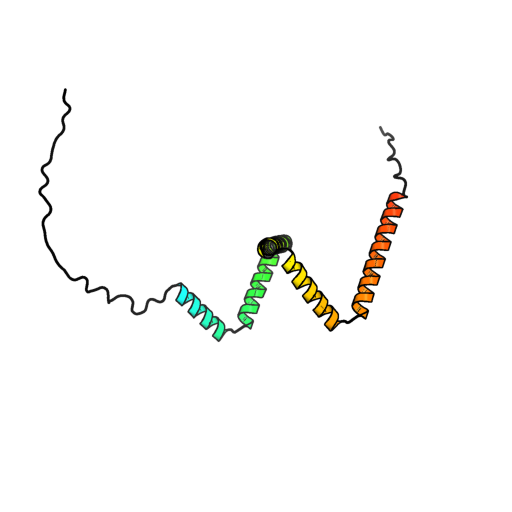-19.901 1.00 77.06 118 GLY A C 1
ATOM 897 O O . GLY A 1 118 ? 13.442 -12.866 -20.509 1.00 77.06 118 GLY A O 1
ATOM 898 N N . LYS A 1 119 ? 12.304 -14.806 -20.539 1.00 80.81 119 LYS A N 1
ATOM 899 C CA . LYS A 1 119 ? 12.083 -14.824 -21.994 1.00 80.81 119 LYS A CA 1
ATOM 900 C C . LYS A 1 119 ? 11.251 -13.626 -22.448 1.00 80.81 119 LYS A C 1
ATOM 902 O O . LYS A 1 119 ? 11.652 -12.951 -23.395 1.00 80.81 119 LYS A O 1
ATOM 907 N N . LYS A 1 120 ? 10.147 -13.317 -21.757 1.00 83.31 120 LYS A N 1
ATOM 908 C CA . LYS A 1 120 ? 9.296 -12.151 -22.062 1.00 83.31 120 LYS A CA 1
ATOM 909 C C . LYS A 1 120 ? 10.053 -10.829 -21.898 1.00 83.31 120 LYS A C 1
ATOM 911 O O . LYS A 1 120 ? 10.007 -9.990 -22.793 1.00 83.31 120 LYS A O 1
ATOM 916 N N . GLY A 1 121 ? 10.807 -10.664 -20.811 1.00 79.88 121 GLY A N 1
ATOM 917 C CA . GLY A 1 121 ? 11.641 -9.481 -20.585 1.00 79.88 121 GLY A CA 1
ATOM 918 C C . GLY A 1 121 ? 12.714 -9.310 -21.663 1.00 79.88 121 GLY A C 1
ATOM 919 O O . GLY A 1 121 ? 12.857 -8.233 -22.238 1.00 79.88 121 GLY A O 1
ATOM 920 N N . GLY A 1 122 ? 13.415 -10.391 -22.014 1.00 83.12 122 GLY A N 1
ATOM 921 C CA . GLY A 1 122 ? 14.431 -10.378 -23.067 1.00 83.12 122 GLY A CA 1
ATOM 922 C C . GLY A 1 122 ? 13.869 -10.085 -24.461 1.00 83.12 122 GLY A C 1
ATOM 923 O O . GLY A 1 122 ? 14.514 -9.387 -25.241 1.00 83.12 122 GLY A O 1
ATOM 924 N N . GLN A 1 123 ? 12.673 -10.582 -24.784 1.00 83.00 123 GLN A N 1
ATOM 925 C CA . GLN A 1 123 ? 11.971 -10.229 -26.022 1.00 83.00 123 GLN A CA 1
ATOM 926 C C . GLN A 1 123 ? 11.600 -8.745 -26.046 1.00 83.00 123 GLN A C 1
ATOM 928 O O . GLN A 1 123 ? 11.835 -8.085 -27.056 1.00 83.00 123 GLN A O 1
ATOM 933 N N . LYS A 1 124 ? 11.119 -8.196 -24.921 1.00 83.31 124 LYS A N 1
ATOM 934 C CA . LYS A 1 124 ? 10.751 -6.780 -24.836 1.00 83.31 124 LYS A CA 1
ATOM 935 C C . LYS A 1 124 ? 11.948 -5.852 -25.038 1.00 83.31 124 LYS A C 1
ATOM 937 O O . LYS A 1 124 ? 11.849 -4.862 -25.753 1.00 83.31 124 LYS A O 1
ATOM 942 N N . VAL A 1 125 ? 13.105 -6.204 -24.475 1.00 86.88 125 VAL A N 1
ATOM 943 C CA . VAL A 1 125 ? 14.355 -5.457 -24.693 1.00 86.88 125 VAL A CA 1
ATOM 944 C C . VAL A 1 125 ? 14.784 -5.503 -26.162 1.00 86.88 125 VAL A C 1
ATOM 946 O O . VAL A 1 125 ? 15.177 -4.479 -26.714 1.00 86.88 125 VAL A O 1
ATOM 949 N N . ARG A 1 126 ? 14.686 -6.664 -26.824 1.00 83.94 126 ARG A N 1
ATOM 950 C CA . ARG A 1 126 ? 15.012 -6.780 -28.257 1.00 83.94 126 ARG A CA 1
ATOM 951 C C . ARG A 1 126 ? 14.096 -5.920 -29.122 1.00 83.94 126 ARG A C 1
ATOM 953 O O . ARG A 1 126 ? 14.597 -5.228 -30.000 1.00 83.94 126 ARG A O 1
ATOM 960 N N . GLU A 1 127 ? 12.796 -5.941 -28.848 1.00 88.06 127 GLU A N 1
ATOM 961 C CA . GLU A 1 127 ? 11.797 -5.128 -29.548 1.00 88.06 127 GLU A CA 1
ATOM 962 C C . GLU A 1 127 ? 12.117 -3.630 -29.431 1.00 88.06 127 GLU A C 1
ATOM 964 O O . GLU A 1 127 ? 12.205 -2.943 -30.444 1.00 88.06 127 GLU A O 1
ATOM 969 N N . LEU A 1 128 ? 12.415 -3.147 -28.219 1.00 89.44 128 LEU A N 1
ATOM 970 C CA . LEU A 1 128 ? 12.787 -1.748 -27.979 1.00 89.44 128 LEU A CA 1
ATOM 971 C C . LEU A 1 128 ? 14.079 -1.346 -28.704 1.00 89.44 128 LEU A C 1
ATOM 973 O O . LEU A 1 128 ? 14.190 -0.239 -29.229 1.00 89.44 128 LEU A O 1
ATOM 977 N N . ILE A 1 129 ? 15.067 -2.243 -28.758 1.00 88.25 129 ILE A N 1
ATOM 978 C CA . ILE A 1 129 ? 16.311 -2.005 -29.502 1.00 88.25 129 ILE A CA 1
ATOM 979 C C . ILE A 1 129 ? 16.034 -1.935 -31.007 1.00 88.25 129 ILE A C 1
ATOM 981 O O . ILE A 1 129 ? 16.625 -1.105 -31.698 1.00 88.25 129 ILE A O 1
ATOM 985 N N . GLU A 1 130 ? 15.172 -2.801 -31.539 1.00 87.31 130 GLU A N 1
ATOM 986 C CA . GLU A 1 130 ? 14.783 -2.745 -32.947 1.00 87.31 130 GLU A CA 1
ATOM 987 C C . GLU A 1 130 ? 14.002 -1.479 -33.280 1.00 87.31 130 GLU A C 1
ATOM 989 O O . GLU A 1 130 ? 14.300 -0.846 -34.289 1.00 87.31 130 GLU A O 1
ATOM 994 N N . GLU A 1 131 ? 13.045 -1.092 -32.442 1.00 86.62 131 GLU A N 1
ATOM 995 C CA . GLU A 1 131 ? 12.275 0.139 -32.598 1.00 86.62 131 GLU A CA 1
ATOM 996 C C . GLU A 1 131 ? 13.194 1.364 -32.570 1.00 86.62 131 GLU A C 1
ATOM 998 O O . GLU A 1 131 ? 13.151 2.181 -33.487 1.00 86.62 131 GLU A O 1
ATOM 1003 N N . GLY A 1 132 ? 14.119 1.436 -31.608 1.00 85.38 132 GLY A N 1
ATOM 1004 C CA . GLY A 1 132 ? 15.122 2.500 -31.540 1.00 85.38 132 GLY A CA 1
ATOM 1005 C C . GLY A 1 132 ? 16.045 2.530 -32.762 1.00 85.38 132 GLY A C 1
ATOM 1006 O O . GLY A 1 132 ? 16.344 3.598 -33.294 1.00 85.38 132 GLY A O 1
ATOM 1007 N N . LYS A 1 133 ? 16.455 1.363 -33.276 1.00 85.44 133 LYS A N 1
ATOM 1008 C CA . LYS A 1 133 ? 17.245 1.264 -34.517 1.00 85.44 133 LYS A CA 1
ATOM 1009 C C . LYS A 1 133 ? 16.447 1.664 -35.756 1.00 85.44 133 LYS A C 1
ATOM 1011 O O . LYS A 1 133 ? 17.032 2.235 -36.670 1.00 85.44 133 LYS A O 1
ATOM 1016 N N . ARG A 1 134 ? 15.148 1.358 -35.818 1.00 81.12 134 ARG A N 1
ATOM 1017 C CA . ARG A 1 134 ? 14.256 1.786 -36.907 1.00 81.12 134 ARG A CA 1
ATOM 1018 C C . ARG A 1 134 ? 14.043 3.294 -36.850 1.00 81.12 134 ARG A C 1
ATOM 1020 O O . ARG A 1 134 ? 14.260 3.950 -37.858 1.00 81.12 134 ARG A O 1
ATOM 1027 N N . ALA A 1 135 ? 13.750 3.845 -35.675 1.00 80.31 135 ALA A N 1
ATOM 1028 C CA . ALA A 1 135 ? 13.620 5.282 -35.454 1.00 80.31 135 ALA A CA 1
ATOM 1029 C C . ALA A 1 135 ? 14.903 6.050 -35.818 1.00 80.31 135 ALA A C 1
ATOM 1031 O O . ALA A 1 135 ? 14.827 7.110 -36.426 1.00 80.31 135 ALA A O 1
ATOM 1032 N N . ALA A 1 136 ? 16.080 5.485 -35.527 1.00 73.25 136 ALA A N 1
ATOM 1033 C CA . ALA A 1 136 ? 17.367 6.065 -35.912 1.00 73.25 136 ALA A CA 1
ATOM 1034 C C . ALA A 1 136 ? 17.705 5.909 -37.409 1.00 73.25 136 ALA A C 1
ATOM 1036 O O . ALA A 1 136 ? 18.561 6.626 -37.921 1.00 73.25 136 ALA A O 1
ATOM 1037 N N . ARG A 1 137 ? 17.079 4.951 -38.109 1.00 71.25 137 ARG A N 1
ATOM 1038 C CA . ARG A 1 137 ? 17.297 4.681 -39.541 1.00 71.25 137 ARG A CA 1
ATOM 1039 C C . ARG A 1 137 ? 16.290 5.367 -40.453 1.00 71.25 137 ARG A C 1
ATOM 1041 O O . ARG A 1 137 ? 16.565 5.456 -41.645 1.00 71.25 137 ARG A O 1
ATOM 1048 N N . THR A 1 138 ? 15.155 5.831 -39.938 1.00 62.81 138 THR A N 1
ATOM 1049 C CA . THR A 1 138 ? 14.226 6.660 -40.707 1.00 62.81 138 THR A CA 1
ATOM 1050 C C . THR A 1 138 ? 14.862 8.042 -40.885 1.00 62.81 138 THR A C 1
ATOM 1052 O O . THR A 1 138 ? 14.999 8.760 -39.893 1.00 62.81 138 THR A O 1
ATOM 1055 N N . PRO A 1 139 ? 15.280 8.447 -42.100 1.00 60.06 139 PRO A N 1
ATOM 1056 C CA . PRO A 1 139 ? 15.699 9.821 -42.318 1.00 60.06 139 PRO A CA 1
ATOM 1057 C C . PRO A 1 139 ? 14.497 10.715 -42.021 1.00 60.06 139 PRO A C 1
ATOM 1059 O O . PRO A 1 139 ? 13.414 10.522 -42.577 1.00 60.06 139 PRO A O 1
ATOM 1062 N N . VAL A 1 140 ? 14.678 11.658 -41.100 1.00 61.28 140 VAL A N 1
ATOM 1063 C CA . VAL A 1 140 ? 13.694 12.703 -40.827 1.00 61.28 140 VAL A CA 1
ATOM 1064 C C . VAL A 1 140 ? 13.505 13.439 -42.150 1.00 61.28 140 VAL A C 1
ATOM 1066 O O . VAL A 1 140 ? 14.421 14.120 -42.608 1.00 61.28 140 VAL A O 1
ATOM 1069 N N . ALA A 1 141 ? 12.372 13.219 -42.822 1.00 60.56 141 ALA A N 1
ATOM 1070 C CA . ALA A 1 141 ? 12.061 13.947 -44.042 1.00 60.56 141 ALA A CA 1
ATOM 1071 C C . ALA A 1 141 ? 12.137 15.445 -43.707 1.00 60.56 141 ALA A C 1
ATOM 1073 O O . ALA A 1 141 ? 11.549 15.847 -42.693 1.00 60.56 141 ALA A O 1
ATOM 1074 N N . PRO A 1 142 ? 12.879 16.265 -44.477 1.00 54.28 142 PRO A N 1
ATOM 1075 C CA . PRO A 1 142 ? 12.902 17.693 -44.222 1.00 54.28 142 PRO A CA 1
ATOM 1076 C C . PRO A 1 142 ? 11.458 18.182 -44.303 1.00 54.28 142 PRO A C 1
ATOM 1078 O O . PRO A 1 142 ? 10.775 17.946 -45.301 1.00 54.28 142 PRO A O 1
ATOM 1081 N N . LYS A 1 143 ? 10.969 18.803 -43.222 1.00 57.59 143 LYS A N 1
ATOM 1082 C CA . LYS A 1 143 ? 9.727 19.574 -43.272 1.00 57.59 143 LYS A CA 1
ATOM 1083 C C . LYS A 1 143 ? 9.919 20.583 -44.396 1.00 57.59 143 LYS A C 1
ATOM 1085 O O . LYS A 1 143 ? 10.770 21.457 -44.275 1.00 57.59 143 LYS A O 1
ATOM 1090 N N . GLY A 1 144 ? 9.191 20.387 -45.493 1.00 50.81 144 GLY A N 1
ATOM 1091 C CA . GLY A 1 144 ? 9.177 21.313 -46.609 1.00 50.81 144 GLY A CA 1
ATOM 1092 C C . GLY A 1 144 ? 8.757 22.681 -46.098 1.00 50.81 144 GLY A C 1
ATOM 1093 O O . GLY A 1 144 ? 7.623 22.867 -45.665 1.00 50.81 144 GLY A O 1
ATOM 1094 N N . GLU A 1 145 ? 9.703 23.607 -46.108 1.00 57.00 145 GLU A N 1
ATOM 1095 C CA . GLU A 1 145 ? 9.416 25.024 -46.255 1.00 57.00 145 GLU A CA 1
ATOM 1096 C C . GLU A 1 145 ? 8.921 25.211 -47.698 1.00 57.00 145 GLU A C 1
ATOM 1098 O O . GLU A 1 145 ? 9.578 24.759 -48.637 1.00 57.00 145 GLU A O 1
ATOM 1103 N N . GLY A 1 146 ? 7.727 25.784 -47.869 1.00 53.41 146 GLY A N 1
ATOM 1104 C CA . GLY A 1 146 ? 7.116 25.976 -49.185 1.00 53.41 146 GLY A CA 1
ATOM 1105 C C . GLY A 1 146 ? 5.694 26.541 -49.139 1.00 53.41 146 GLY A C 1
ATOM 1106 O O . GLY A 1 146 ? 4.746 25.784 -49.284 1.00 53.41 146 GLY A O 1
ATOM 1107 N N . GLU A 1 147 ? 5.615 27.855 -48.897 1.00 52.38 147 GLU A N 1
ATOM 1108 C CA . GLU A 1 147 ? 4.807 28.878 -49.602 1.00 52.38 147 GLU A CA 1
ATOM 1109 C C . GLU A 1 147 ? 3.272 28.752 -49.788 1.00 52.38 147 GLU A C 1
ATOM 1111 O O . GLU A 1 147 ? 2.738 27.748 -50.247 1.00 52.38 147 GLU A O 1
ATOM 1116 N N . 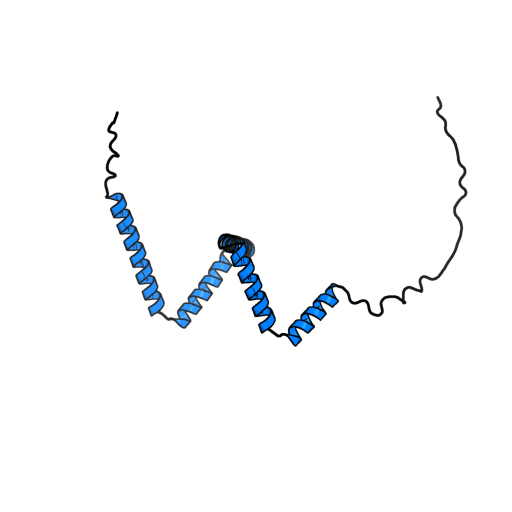GLY A 1 148 ? 2.593 29.885 -49.540 1.00 55.88 148 GLY A N 1
ATOM 1117 C CA . GLY A 1 148 ? 1.236 30.246 -49.987 1.00 55.88 148 GLY A CA 1
ATOM 1118 C C . GLY A 1 148 ? 0.569 31.176 -48.961 1.00 55.88 148 GLY A C 1
ATOM 1119 O O . GLY A 1 148 ? 0.404 30.767 -47.815 1.00 55.88 148 GLY A O 1
ATOM 1120 N N . GLU A 1 149 ? 0.212 32.436 -49.221 1.00 50.59 149 GLU A N 1
ATOM 1121 C CA . GLU A 1 149 ? 0.141 33.294 -50.421 1.00 50.59 149 GLU A CA 1
ATOM 1122 C C . GLU A 1 149 ? 0.503 34.742 -50.037 1.00 50.59 149 GLU A C 1
ATOM 1124 O O . GLU A 1 149 ? 0.322 35.100 -48.846 1.00 50.59 149 GLU A O 1
#

Radius of gyration: 38.18 Å; chains: 1; bounding box: 41×93×111 Å

pLDDT: mean 70.71, std 14.28, range [37.62, 89.44]